Protein AF-A0A955YIX4-F1 (afdb_monomer)

Secondary structure (DSSP, 8-state):
---SS--------PPPHHHHHHT--HHHHHHHHHHHHHHHHHHHHSSEEEEEEPPTTSSSSEEEEETT--STT---EEEEEEEE---SHHHHHHHHHHHHHHHHHS---S-EEEEEEETTTTEEEEEEE-

Sequence (130 aa):
MEVNGSAVVVRCGDLDPRANASHADRQDATEDGAVAIAIALIRAGTDLDVVQRSWKGTGFDYFLTSGTGNAPFEGSACLEVSGILAEDDLSMRRRVAAKVKQVDAGDGALPGYVVVVGFSLPRAAVKSVP

Radius of gyration: 15.13 Å; Cα contacts (8 Å, |Δi|>4): 204; chains: 1; bounding box: 37×32×41 Å

Mean predicted aligned error: 7.93 Å

Nearest PDB structures (foldseek):
  6i2v-assembly1_A  TM=3.046E-01  e=3.151E-01  Vibrio vulnificus
  7ewy-assembly1_A  TM=3.478E-01  e=8.978E-01  Ebinur lake virus
  9fms-assembly1_A  TM=3.955E-01  e=1.727E+00  Saccharomyces cerevisiae
  8q6v-assembly1_A  TM=3.962E-01  e=1.420E+00  Saccharomyces cerevisiae
  6nn4-assembly1_C  TM=4.708E-01  e=3.789E+00  Homo sapiens

Foldseek 3Di:
DDPDPDWDDDDDDDDDPVNCVVPVVPQVVQQVVQVVVQQVCCVNHHQKHFQDADDPQQLAGTFIDGPPDPDSDPRQATEHTEGDQDPDPVVVVVVQVVSLVSCVPGPVPHWYWYWYAHDPRGTIDIDTDD

pLDDT: mean 79.8, std 15.18, range [26.56, 95.56]

Solvent-accessible surface area (backbone atoms only — not comparable to full-atom values): 7514 Å² total; per-residue (Å²): 128,81,71,73,96,60,86,71,78,71,83,82,75,89,77,54,75,61,60,50,63,78,40,62,55,59,64,60,43,36,38,55,54,21,47,56,52,41,53,53,49,42,52,56,68,44,77,35,44,84,77,44,73,50,62,93,87,46,41,42,50,27,30,22,32,50,94,77,66,91,55,100,75,70,57,65,24,35,34,30,72,37,40,41,78,38,86,48,72,64,57,49,52,52,50,49,57,53,50,49,52,35,38,66,70,23,80,64,84,46,39,33,37,40,31,40,30,26,66,72,52,62,42,66,51,79,46,84,44,119

Structure (mmCIF, N/CA/C/O backbone):
data_AF-A0A955YIX4-F1
#
_entry.id   AF-A0A955YIX4-F1
#
loop_
_atom_site.group_PDB
_atom_site.id
_atom_site.type_symbol
_atom_site.label_atom_id
_atom_site.label_alt_id
_atom_site.label_comp_id
_atom_site.label_asym_id
_atom_site.label_entity_id
_atom_site.label_seq_id
_atom_site.pdbx_PDB_ins_code
_atom_site.Cartn_x
_atom_site.Cartn_y
_atom_site.Cartn_z
_atom_site.occupancy
_atom_site.B_iso_or_equiv
_atom_site.auth_seq_id
_atom_site.auth_comp_id
_atom_site.auth_asym_id
_atom_site.auth_atom_id
_atom_site.pdbx_PDB_model_num
ATOM 1 N N . MET A 1 1 ? -12.760 -13.286 -8.120 1.00 43.12 1 MET A N 1
ATOM 2 C CA . MET A 1 1 ? -11.578 -13.306 -7.239 1.00 43.12 1 MET A CA 1
ATOM 3 C C . MET A 1 1 ? -12.052 -13.946 -5.949 1.00 43.12 1 MET A C 1
ATOM 5 O O . MET A 1 1 ? -12.769 -13.299 -5.207 1.00 43.12 1 MET A O 1
ATOM 9 N N . GLU A 1 2 ? -11.830 -15.251 -5.778 1.00 26.56 2 GLU A N 1
ATOM 10 C CA . GLU A 1 2 ? -12.264 -15.961 -4.567 1.00 26.56 2 GLU A CA 1
ATOM 11 C C . GLU A 1 2 ? -11.206 -15.784 -3.486 1.00 26.56 2 GLU A C 1
ATOM 13 O O . GLU A 1 2 ? -10.076 -16.255 -3.623 1.00 26.56 2 GLU A O 1
ATOM 18 N N . VAL A 1 3 ? -11.571 -15.080 -2.419 1.00 42.34 3 VAL A N 1
ATOM 19 C CA . VAL A 1 3 ? -10.704 -14.889 -1.262 1.00 42.34 3 VAL A CA 1
ATOM 20 C C . VAL A 1 3 ? -11.049 -15.943 -0.220 1.00 42.34 3 VAL A C 1
ATOM 22 O O . VAL A 1 3 ? -11.837 -15.726 0.687 1.00 42.34 3 VAL A O 1
ATOM 25 N N . ASN A 1 4 ? -10.439 -17.114 -0.386 1.00 38.50 4 ASN A N 1
ATOM 26 C CA . ASN A 1 4 ? -10.290 -18.124 0.658 1.00 38.50 4 ASN A CA 1
ATOM 27 C C . ASN A 1 4 ? -8.819 -18.570 0.674 1.00 38.50 4 ASN A C 1
ATOM 29 O O . ASN A 1 4 ? -8.422 -19.539 0.027 1.00 38.50 4 ASN A O 1
ATOM 33 N N . GLY A 1 5 ? -7.979 -17.793 1.366 1.00 47.75 5 GLY A N 1
ATOM 34 C CA . GLY A 1 5 ? -6.624 -18.198 1.766 1.00 47.75 5 GLY A CA 1
ATOM 35 C C . GLY A 1 5 ? -5.586 -18.450 0.662 1.00 47.75 5 GLY A C 1
ATOM 36 O O . GLY A 1 5 ? -4.577 -19.088 0.945 1.00 47.75 5 GLY A O 1
ATOM 37 N N . SER A 1 6 ? -5.781 -17.972 -0.569 1.00 45.38 6 SER A N 1
ATOM 38 C CA . SER A 1 6 ? -4.922 -18.338 -1.706 1.00 45.38 6 SER A CA 1
ATOM 39 C C . SER A 1 6 ? -4.296 -17.121 -2.384 1.00 45.38 6 SER A C 1
ATOM 41 O O . SER A 1 6 ? -4.972 -16.142 -2.691 1.00 45.38 6 SER A O 1
ATOM 43 N N . ALA A 1 7 ? -2.981 -17.194 -2.600 1.00 45.88 7 ALA A N 1
ATOM 44 C CA . ALA A 1 7 ? -2.187 -16.182 -3.284 1.00 45.88 7 ALA A CA 1
ATOM 45 C C . ALA A 1 7 ? -2.811 -15.782 -4.633 1.00 45.88 7 ALA A C 1
ATOM 47 O O . ALA A 1 7 ? -3.153 -16.635 -5.452 1.00 45.88 7 ALA A O 1
ATOM 48 N N . VAL A 1 8 ? -2.919 -14.476 -4.877 1.00 51.12 8 VAL A N 1
ATOM 49 C CA . VAL A 1 8 ? -3.384 -13.924 -6.153 1.00 51.12 8 VAL A CA 1
ATOM 50 C C . VAL A 1 8 ? -2.170 -13.686 -7.043 1.00 51.12 8 VAL A C 1
ATOM 52 O O . VAL A 1 8 ? -1.271 -12.929 -6.683 1.00 51.12 8 VAL A O 1
ATOM 55 N N . VAL A 1 9 ? -2.136 -14.339 -8.206 1.00 52.69 9 VAL A N 1
ATOM 56 C CA . VAL A 1 9 ? -1.068 -14.154 -9.196 1.00 52.69 9 VAL A CA 1
ATOM 57 C C . VAL A 1 9 ? -1.516 -13.119 -10.221 1.00 52.69 9 VAL A C 1
ATOM 59 O O . VAL A 1 9 ? -2.383 -13.390 -11.051 1.00 52.69 9 VAL A O 1
ATOM 62 N N . VAL A 1 10 ? -0.897 -11.942 -10.182 1.00 55.53 10 VAL A N 1
ATOM 63 C CA . VAL A 1 10 ? -1.043 -10.909 -11.216 1.00 55.53 10 VAL A CA 1
ATOM 64 C C . VAL A 1 10 ? 0.002 -11.171 -12.301 1.00 55.53 10 VAL A C 1
ATOM 66 O O . VAL A 1 10 ? 1.190 -11.293 -12.004 1.00 55.53 10 VAL A O 1
ATOM 69 N N . ARG A 1 11 ? -0.431 -11.287 -13.560 1.00 57.50 11 ARG A N 1
ATOM 70 C CA . ARG A 1 11 ? 0.464 -11.427 -14.719 1.00 57.50 11 ARG A CA 1
ATOM 71 C C . ARG A 1 11 ? 0.477 -10.114 -15.492 1.00 57.50 11 ARG A C 1
ATOM 73 O O . ARG A 1 11 ? -0.534 -9.761 -16.092 1.00 57.50 11 ARG A O 1
ATOM 80 N N . CYS A 1 12 ? 1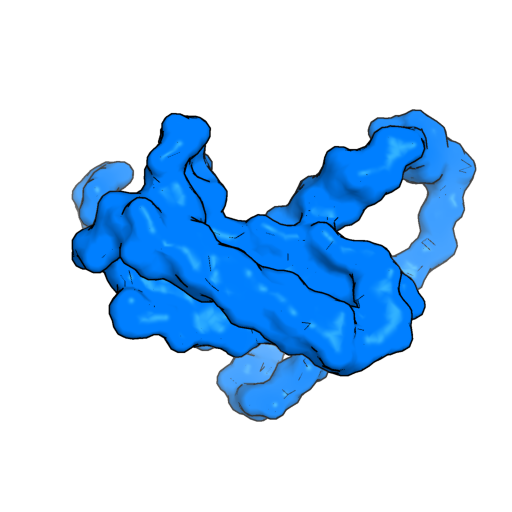.607 -9.413 -15.488 1.00 61.78 12 CYS A N 1
ATOM 81 C CA . CYS A 1 12 ? 1.826 -8.301 -16.410 1.00 61.78 12 CYS A CA 1
ATOM 82 C C . CYS A 1 12 ? 2.232 -8.847 -17.785 1.00 61.78 12 CYS A C 1
ATOM 84 O O . CYS A 1 12 ? 3.005 -9.802 -17.865 1.00 61.78 12 CYS A O 1
ATOM 86 N N . GLY A 1 13 ? 1.688 -8.258 -18.852 1.00 67.81 13 GLY A N 1
ATOM 87 C CA . GLY A 1 13 ? 2.184 -8.473 -20.214 1.00 67.81 13 GLY A CA 1
ATOM 88 C C . GLY A 1 13 ? 3.493 -7.720 -20.463 1.00 67.81 13 GLY A C 1
ATOM 89 O O . GLY A 1 13 ? 4.028 -7.076 -19.557 1.00 67.81 13 GLY A O 1
ATOM 90 N N . ASP A 1 14 ? 3.986 -7.775 -21.700 1.00 71.81 14 ASP A N 1
ATOM 91 C CA . ASP A 1 14 ? 5.165 -7.009 -22.104 1.00 71.81 14 ASP A CA 1
ATOM 92 C C . ASP A 1 14 ? 4.906 -5.505 -21.938 1.00 71.81 14 ASP A C 1
ATOM 94 O O . ASP A 1 14 ? 3.927 -4.959 -22.454 1.00 71.81 14 ASP A O 1
ATOM 98 N N . LEU A 1 15 ? 5.788 -4.828 -21.201 1.00 74.81 15 LEU A N 1
ATOM 99 C CA . LEU A 1 15 ? 5.747 -3.377 -21.051 1.00 74.81 15 LEU A CA 1
ATOM 100 C C . LEU A 1 15 ? 6.315 -2.731 -22.315 1.00 74.81 15 LEU A C 1
ATOM 102 O O . LEU A 1 15 ? 7.447 -3.024 -22.709 1.00 74.81 15 LEU A O 1
ATOM 106 N N . ASP A 1 16 ? 5.552 -1.833 -22.943 1.00 81.69 16 ASP A N 1
ATOM 107 C CA . ASP A 1 16 ? 6.080 -1.067 -24.070 1.00 81.69 16 ASP A CA 1
ATOM 108 C C . ASP A 1 16 ? 7.209 -0.112 -23.597 1.00 81.69 16 ASP A C 1
ATOM 110 O O . ASP A 1 16 ? 7.269 0.268 -22.420 1.00 81.69 16 ASP A O 1
ATOM 114 N N . PRO A 1 17 ? 8.136 0.303 -24.482 1.00 85.81 17 PRO A N 1
ATOM 115 C CA . PRO A 1 17 ? 9.237 1.185 -24.091 1.00 85.81 17 PRO A CA 1
ATOM 116 C C . PRO A 1 17 ? 8.795 2.538 -23.514 1.00 85.81 17 PRO A C 1
ATOM 118 O O . PRO A 1 17 ? 9.537 3.146 -22.742 1.00 85.81 17 PRO A O 1
ATOM 121 N N . ARG A 1 18 ? 7.599 3.021 -23.870 1.00 87.06 18 ARG A N 1
ATOM 122 C CA . ARG A 1 18 ? 7.051 4.281 -23.357 1.00 87.06 18 ARG A CA 1
ATOM 123 C C . ARG A 1 18 ? 6.550 4.121 -21.931 1.00 87.06 18 ARG A C 1
ATOM 125 O O . ARG A 1 18 ? 6.765 5.042 -21.158 1.00 87.06 18 ARG A O 1
ATOM 132 N N . ALA A 1 19 ? 5.979 2.973 -21.569 1.00 82.00 19 ALA A N 1
ATOM 133 C CA . ALA A 1 19 ? 5.595 2.666 -20.193 1.00 82.00 19 ALA A CA 1
ATOM 134 C C . ALA A 1 19 ? 6.814 2.698 -19.257 1.00 82.00 19 ALA A C 1
ATOM 136 O O . ALA A 1 19 ? 6.760 3.297 -18.187 1.00 82.00 19 ALA A O 1
ATOM 137 N N . ASN A 1 20 ? 7.948 2.139 -19.691 1.00 81.94 20 ASN A N 1
ATOM 138 C CA . ASN A 1 20 ? 9.201 2.249 -18.937 1.00 81.94 20 ASN A CA 1
ATOM 139 C C . ASN A 1 20 ? 9.703 3.698 -18.849 1.00 81.94 20 ASN A C 1
ATOM 141 O O . ASN A 1 20 ? 10.175 4.120 -17.799 1.00 81.94 20 ASN A O 1
ATOM 145 N N . ALA A 1 21 ? 9.612 4.468 -19.936 1.00 86.56 21 ALA A N 1
ATOM 146 C CA . ALA A 1 21 ? 10.067 5.856 -19.949 1.00 86.56 21 ALA A CA 1
ATOM 147 C C . ALA A 1 21 ? 9.183 6.784 -19.095 1.00 86.56 21 ALA A C 1
ATOM 149 O O . ALA A 1 21 ? 9.705 7.674 -18.427 1.00 86.56 21 ALA A O 1
ATOM 150 N N . SER A 1 22 ? 7.862 6.578 -19.087 1.00 87.25 22 SER A N 1
ATOM 151 C CA . SER A 1 22 ? 6.913 7.384 -18.308 1.00 87.25 22 SER A CA 1
ATOM 152 C C . SER A 1 22 ? 6.929 7.065 -16.812 1.00 87.25 22 SER A C 1
ATOM 154 O O . SER A 1 22 ? 6.433 7.862 -16.024 1.00 87.25 22 SER A O 1
ATOM 156 N N . HIS A 1 23 ? 7.526 5.935 -16.428 1.00 88.00 23 HIS A N 1
ATOM 157 C CA . HIS A 1 23 ? 7.702 5.481 -15.047 1.00 88.00 23 HIS A CA 1
ATOM 158 C C . HIS A 1 23 ? 9.176 5.145 -14.762 1.00 88.00 23 HIS A C 1
ATOM 160 O O . HIS A 1 23 ? 9.501 4.135 -14.137 1.00 88.00 23 HIS A O 1
ATOM 166 N N . ALA A 1 24 ? 10.085 5.984 -15.273 1.00 89.31 24 ALA A N 1
ATOM 167 C CA . ALA A 1 24 ? 11.526 5.766 -15.162 1.00 89.31 24 ALA A CA 1
ATOM 168 C C . ALA A 1 24 ? 12.039 5.857 -13.713 1.00 89.31 24 ALA A C 1
ATOM 170 O O . ALA A 1 24 ? 13.039 5.213 -13.381 1.00 89.31 24 ALA A O 1
ATOM 171 N N . ASP A 1 25 ? 11.351 6.613 -12.848 1.00 93.06 25 ASP A N 1
ATOM 172 C CA . ASP A 1 25 ? 11.565 6.522 -11.407 1.00 93.06 25 ASP A CA 1
ATOM 173 C C . ASP A 1 25 ? 10.995 5.194 -10.902 1.00 93.06 25 ASP A C 1
ATOM 175 O O . ASP A 1 25 ? 9.792 5.019 -10.697 1.00 93.06 25 ASP A O 1
ATOM 179 N N . ARG A 1 26 ? 11.894 4.223 -10.733 1.00 87.94 26 ARG A N 1
ATOM 180 C CA . ARG A 1 26 ? 11.533 2.872 -10.307 1.00 87.94 26 ARG A CA 1
ATOM 181 C C . ARG A 1 26 ? 10.922 2.835 -8.916 1.00 87.94 26 ARG A C 1
ATOM 183 O O . ARG A 1 26 ? 10.167 1.904 -8.643 1.00 87.94 26 ARG A O 1
ATOM 190 N N . GLN A 1 27 ? 11.277 3.770 -8.039 1.00 90.62 27 GLN A N 1
ATOM 191 C CA . GLN A 1 27 ? 10.733 3.794 -6.691 1.00 90.62 27 GLN A CA 1
ATOM 192 C C . GLN A 1 27 ? 9.274 4.237 -6.740 1.00 90.62 27 GLN A C 1
ATOM 194 O O . GLN A 1 27 ? 8.417 3.497 -6.259 1.00 90.62 27 GLN A O 1
ATOM 199 N N . ASP A 1 28 ? 8.989 5.356 -7.403 1.00 92.56 28 ASP A N 1
ATOM 200 C CA . ASP A 1 28 ? 7.619 5.854 -7.562 1.00 92.56 28 ASP A CA 1
ATOM 201 C C . ASP A 1 28 ? 6.747 4.842 -8.315 1.00 92.56 28 ASP A C 1
ATOM 203 O O . ASP A 1 28 ? 5.663 4.492 -7.855 1.00 92.56 28 ASP A O 1
ATOM 207 N N . ALA A 1 29 ? 7.260 4.256 -9.403 1.00 92.00 29 ALA A N 1
ATOM 208 C CA . ALA A 1 29 ? 6.557 3.219 -10.160 1.00 92.00 29 ALA A CA 1
ATOM 209 C C . ALA A 1 29 ? 6.198 1.991 -9.304 1.00 92.00 29 ALA A C 1
ATOM 211 O O . ALA A 1 29 ? 5.126 1.400 -9.452 1.00 92.00 29 ALA A O 1
ATOM 212 N N . THR A 1 30 ? 7.109 1.595 -8.410 1.00 91.25 30 THR A N 1
ATOM 213 C CA . THR A 1 30 ? 6.915 0.453 -7.512 1.00 91.25 30 THR A CA 1
ATOM 214 C C . THR A 1 30 ? 5.871 0.763 -6.442 1.00 91.25 30 THR A C 1
ATOM 216 O O . THR A 1 30 ? 5.034 -0.091 -6.148 1.00 91.25 30 THR A O 1
ATOM 219 N N . GLU A 1 31 ? 5.893 1.968 -5.871 1.00 93.12 31 GLU A N 1
ATOM 220 C CA . GLU A 1 31 ? 4.907 2.381 -4.870 1.00 93.12 31 GLU A CA 1
ATOM 221 C C . GLU A 1 31 ? 3.516 2.565 -5.497 1.00 93.12 31 GLU A C 1
ATOM 223 O O . GLU A 1 31 ? 2.541 2.017 -4.982 1.00 93.12 31 GLU A O 1
ATOM 228 N N . ASP A 1 32 ? 3.411 3.211 -6.660 1.00 93.62 32 ASP A N 1
ATOM 229 C CA . ASP A 1 32 ? 2.141 3.376 -7.380 1.00 93.62 32 ASP A CA 1
ATOM 230 C C . ASP A 1 32 ? 1.522 2.024 -7.766 1.00 93.62 32 ASP A C 1
ATOM 232 O O . ASP A 1 32 ? 0.329 1.776 -7.550 1.00 93.62 32 ASP A O 1
ATOM 236 N N . GLY A 1 33 ? 2.341 1.102 -8.284 1.00 91.69 33 GLY A N 1
ATOM 237 C CA . GLY A 1 33 ? 1.901 -0.259 -8.581 1.00 91.69 33 GLY A CA 1
ATOM 238 C C . GLY A 1 33 ? 1.417 -1.001 -7.332 1.00 91.69 33 GLY A C 1
ATOM 239 O O . GLY A 1 33 ? 0.418 -1.726 -7.380 1.00 91.69 33 GLY A O 1
ATOM 240 N N . ALA A 1 34 ? 2.101 -0.821 -6.199 1.00 93.06 34 ALA A N 1
ATOM 241 C CA . ALA A 1 34 ? 1.715 -1.448 -4.941 1.00 93.06 34 ALA A CA 1
ATOM 242 C C . ALA A 1 34 ? 0.390 -0.900 -4.412 1.00 93.06 34 ALA A C 1
ATOM 244 O O . ALA A 1 34 ? -0.437 -1.683 -3.946 1.00 93.06 34 ALA A O 1
ATOM 245 N N . VAL A 1 35 ? 0.154 0.409 -4.539 1.00 95.56 35 VAL A N 1
ATOM 246 C CA . VAL A 1 35 ? -1.121 1.048 -4.184 1.00 95.56 35 VAL A CA 1
ATOM 247 C C . VAL A 1 35 ? -2.269 0.430 -4.974 1.00 95.56 35 VAL A C 1
ATOM 249 O O . VAL A 1 35 ? -3.269 0.023 -4.380 1.00 95.56 35 VAL A O 1
ATOM 252 N N . ALA A 1 36 ? -2.118 0.288 -6.293 1.00 93.19 36 ALA A N 1
ATOM 253 C CA . ALA A 1 36 ? -3.155 -0.306 -7.135 1.00 93.19 36 ALA A CA 1
ATOM 254 C C . ALA A 1 36 ? -3.503 -1.743 -6.703 1.00 93.19 36 ALA A C 1
ATOM 256 O O . ALA A 1 36 ? -4.678 -2.093 -6.564 1.00 93.19 36 ALA A O 1
ATOM 257 N N . ILE A 1 37 ? -2.486 -2.570 -6.443 1.00 91.75 37 ILE A N 1
ATOM 258 C CA . ILE A 1 37 ? -2.676 -3.956 -5.996 1.00 91.75 37 ILE A CA 1
ATOM 259 C C . ILE A 1 37 ? -3.272 -4.008 -4.584 1.00 91.75 37 ILE A C 1
ATOM 261 O O . ILE A 1 37 ? -4.165 -4.816 -4.334 1.00 91.75 37 ILE A O 1
ATOM 265 N N . ALA A 1 38 ? -2.837 -3.140 -3.670 1.00 93.31 38 ALA A N 1
ATOM 266 C CA . ALA A 1 38 ? -3.361 -3.088 -2.310 1.00 93.31 38 ALA A CA 1
ATOM 267 C C . ALA A 1 38 ? -4.856 -2.755 -2.280 1.00 93.31 38 ALA A C 1
ATOM 269 O O . ALA A 1 38 ? -5.617 -3.459 -1.619 1.00 93.31 38 ALA A O 1
ATOM 270 N N . ILE A 1 39 ? -5.293 -1.760 -3.057 1.00 92.50 39 ILE A N 1
ATOM 271 C CA . ILE A 1 39 ? -6.715 -1.410 -3.192 1.00 92.50 39 ILE A CA 1
ATOM 272 C C . ILE A 1 39 ? -7.522 -2.612 -3.694 1.00 92.50 39 ILE A C 1
ATOM 274 O O . ILE A 1 39 ? -8.573 -2.932 -3.138 1.00 92.50 39 ILE A O 1
ATOM 278 N N . ALA A 1 40 ? -7.024 -3.308 -4.722 1.00 90.69 40 ALA A N 1
ATOM 279 C CA .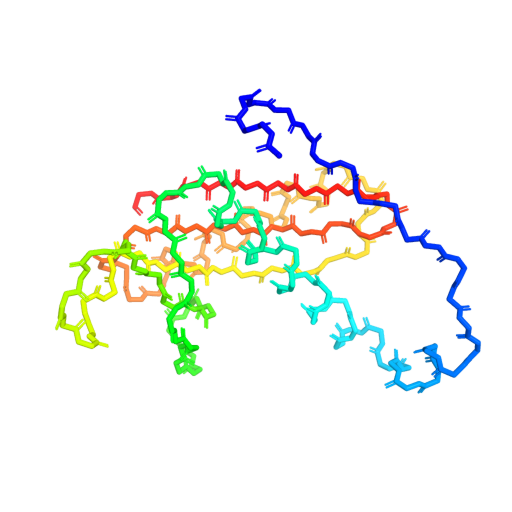 ALA A 1 40 ? -7.693 -4.488 -5.263 1.00 90.69 40 ALA A CA 1
ATOM 280 C C . ALA A 1 40 ? -7.800 -5.624 -4.231 1.00 90.69 40 ALA A C 1
ATOM 282 O O . ALA A 1 40 ? -8.840 -6.275 -4.139 1.00 90.69 40 ALA A O 1
ATOM 283 N N . LEU A 1 41 ? -6.748 -5.850 -3.437 1.00 88.38 41 LEU A N 1
ATOM 284 C CA . LEU A 1 41 ? -6.733 -6.874 -2.391 1.00 88.38 41 LEU A CA 1
ATOM 285 C C . LEU A 1 41 ? -7.697 -6.553 -1.248 1.00 88.38 41 LEU A C 1
ATOM 287 O O . LEU A 1 41 ? -8.419 -7.448 -0.817 1.00 88.38 41 LEU A O 1
ATOM 291 N N . ILE A 1 42 ? -7.741 -5.299 -0.791 1.00 90.50 42 ILE A N 1
ATOM 292 C CA . ILE A 1 42 ? -8.668 -4.866 0.261 1.00 90.50 42 ILE A CA 1
ATOM 293 C C . ILE A 1 42 ? -10.115 -5.057 -0.195 1.00 90.50 42 ILE A C 1
ATOM 295 O O . ILE A 1 42 ? -10.862 -5.771 0.470 1.00 90.50 42 ILE A O 1
ATOM 299 N N . ARG A 1 43 ? -10.479 -4.530 -1.371 1.00 89.12 43 ARG A N 1
ATOM 300 C CA . ARG A 1 43 ? -11.846 -4.626 -1.915 1.00 89.12 43 ARG A CA 1
ATOM 301 C C . ARG A 1 43 ? -12.329 -6.053 -2.142 1.00 89.12 43 ARG A C 1
ATOM 303 O O . ARG A 1 43 ? -13.524 -6.316 -2.113 1.00 89.12 43 ARG A O 1
ATOM 310 N N . ALA A 1 44 ? -11.417 -6.962 -2.464 1.00 85.75 44 ALA A N 1
ATOM 311 C CA . ALA A 1 44 ? -11.780 -8.341 -2.752 1.00 85.75 44 ALA A CA 1
ATOM 312 C C . ALA A 1 44 ? -11.749 -9.243 -1.516 1.00 85.75 44 ALA A C 1
ATOM 314 O O . ALA A 1 44 ? -12.426 -10.267 -1.507 1.00 85.75 44 ALA A O 1
ATOM 315 N N . GLY A 1 45 ? -10.912 -8.920 -0.526 1.00 84.75 45 GLY A N 1
ATOM 316 C CA . GLY A 1 45 ?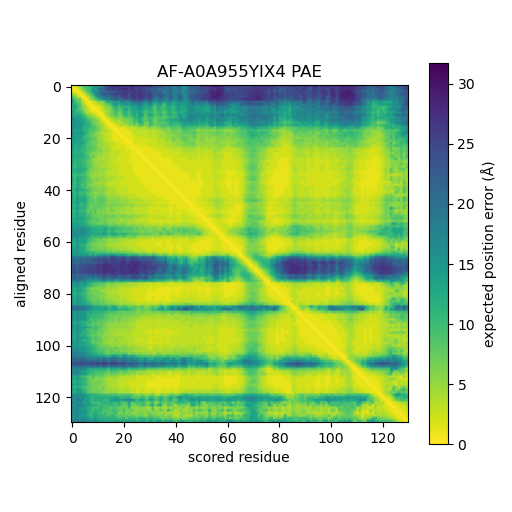 -10.675 -9.762 0.646 1.00 84.75 45 GLY A CA 1
ATOM 317 C C . GLY A 1 45 ? -11.298 -9.262 1.940 1.00 84.75 45 GLY A C 1
ATOM 318 O O . GLY A 1 45 ? -11.160 -9.927 2.964 1.00 84.75 45 GLY A O 1
ATOM 319 N N . THR A 1 46 ? -11.954 -8.108 1.909 1.00 86.19 46 THR A N 1
ATOM 320 C CA . THR A 1 46 ? -12.629 -7.497 3.054 1.00 86.19 46 THR A CA 1
ATOM 321 C C . THR A 1 46 ? -13.896 -6.789 2.576 1.00 86.19 46 THR A C 1
ATOM 323 O O . THR A 1 46 ? -14.038 -6.521 1.386 1.00 86.19 46 THR A O 1
ATOM 326 N N . ASP A 1 47 ? -14.772 -6.407 3.504 1.00 88.06 47 ASP A N 1
ATOM 327 C CA . ASP A 1 47 ? -15.932 -5.549 3.214 1.00 88.06 47 ASP A CA 1
ATOM 328 C C . ASP A 1 47 ? -15.573 -4.046 3.207 1.00 88.06 47 ASP A C 1
ATOM 330 O O . ASP A 1 47 ? -16.447 -3.186 3.346 1.00 88.06 47 ASP A O 1
ATOM 334 N N . LEU A 1 48 ? -14.278 -3.719 3.101 1.00 88.31 48 LEU A N 1
ATOM 335 C CA . LEU A 1 48 ? -13.745 -2.362 3.179 1.00 88.31 48 LEU A CA 1
ATOM 336 C C . LEU A 1 48 ? -13.348 -1.811 1.806 1.00 88.31 48 LEU A C 1
ATOM 338 O O . LEU A 1 48 ? -12.966 -2.546 0.894 1.00 88.31 48 LEU A O 1
ATOM 342 N N . ASP A 1 49 ? -13.357 -0.484 1.699 1.00 90.88 49 ASP A N 1
ATOM 343 C CA . ASP A 1 49 ? -12.865 0.264 0.545 1.00 90.88 49 ASP A CA 1
ATOM 344 C C . ASP A 1 49 ? -12.026 1.481 0.965 1.00 90.88 49 ASP A C 1
ATOM 346 O O . ASP A 1 49 ? -12.196 2.015 2.063 1.00 90.88 49 ASP A O 1
ATOM 350 N N . VAL A 1 50 ? -11.125 1.929 0.085 1.00 90.12 50 VAL A N 1
ATOM 351 C CA . VAL A 1 50 ? -10.313 3.138 0.279 1.00 90.12 50 VAL A CA 1
ATOM 352 C C . VAL A 1 50 ? -11.158 4.376 0.013 1.00 90.12 50 VAL A C 1
ATOM 354 O O . VAL A 1 50 ? -11.674 4.560 -1.088 1.00 90.12 50 VAL A O 1
ATOM 357 N N . VAL A 1 51 ? -11.240 5.263 1.005 1.00 87.81 51 VAL A N 1
ATOM 358 C CA . VAL A 1 51 ? -12.031 6.503 0.908 1.00 87.81 51 VAL A CA 1
ATOM 359 C C . VAL A 1 51 ? -11.187 7.758 0.798 1.00 87.81 51 VAL A C 1
ATOM 361 O O . VAL A 1 51 ? -11.569 8.705 0.114 1.00 87.81 51 VAL A O 1
ATOM 364 N N . GLN A 1 52 ? -10.035 7.785 1.465 1.00 88.56 52 GLN A N 1
ATOM 365 C CA . GLN A 1 52 ? -9.227 8.992 1.565 1.00 88.56 52 GLN A CA 1
ATOM 366 C C . GLN A 1 52 ? -7.755 8.652 1.798 1.00 88.56 52 GLN A C 1
ATOM 368 O O . GLN A 1 52 ? -7.435 7.712 2.522 1.00 88.56 52 GLN A O 1
ATOM 373 N N . ARG A 1 53 ? -6.856 9.464 1.234 1.00 90.88 53 ARG A N 1
ATOM 374 C CA . ARG A 1 53 ? -5.432 9.459 1.585 1.00 90.88 53 ARG A CA 1
ATOM 375 C C . ARG A 1 53 ? -5.180 10.224 2.887 1.00 90.88 53 ARG A C 1
ATOM 377 O O . ARG A 1 53 ? -5.727 11.307 3.102 1.00 90.88 53 ARG A O 1
ATOM 384 N N . SER A 1 54 ? -4.353 9.671 3.758 1.00 88.12 54 SER A N 1
ATOM 385 C CA . SER A 1 54 ? -3.970 10.310 5.010 1.00 88.12 54 SER A CA 1
ATOM 386 C C . SER A 1 54 ? -3.097 11.551 4.780 1.00 88.12 54 SER A C 1
ATOM 388 O O . SER A 1 54 ? -2.512 11.767 3.711 1.00 88.12 54 SER A O 1
ATOM 390 N N . TRP A 1 55 ? -2.996 12.385 5.814 1.00 85.94 55 TRP A N 1
ATOM 391 C CA . TRP A 1 55 ? -1.972 13.421 5.868 1.00 85.94 55 TRP A CA 1
ATOM 392 C C . TRP A 1 55 ? -0.609 12.790 6.158 1.00 85.94 55 TRP A C 1
ATOM 394 O O . TRP A 1 55 ? -0.505 11.777 6.844 1.00 85.94 55 TRP A O 1
ATOM 404 N N . LYS A 1 56 ? 0.470 13.420 5.689 1.00 81.81 56 LYS A N 1
ATOM 405 C CA . LYS A 1 56 ? 1.823 12.969 6.041 1.00 81.81 56 LYS A CA 1
ATOM 406 C C . LYS A 1 56 ? 2.011 12.990 7.562 1.00 81.81 56 LYS A C 1
ATOM 408 O O . LYS A 1 56 ? 1.672 13.976 8.208 1.00 81.81 56 LYS A O 1
ATOM 413 N N . GLY A 1 57 ? 2.619 11.932 8.099 1.00 79.94 57 GLY A N 1
ATOM 414 C CA . GLY A 1 57 ? 2.949 11.815 9.523 1.00 79.94 57 GLY A CA 1
ATOM 415 C C . GLY A 1 57 ? 1.943 11.031 10.371 1.00 79.94 57 GLY A C 1
ATOM 416 O O . GLY A 1 57 ? 2.192 10.870 11.557 1.00 79.94 57 GLY A O 1
ATOM 417 N N . THR A 1 58 ? 0.859 10.503 9.792 1.00 79.81 58 THR A N 1
ATOM 418 C CA . THR A 1 58 ? -0.125 9.672 10.518 1.00 79.81 58 THR A CA 1
ATOM 419 C C . THR A 1 58 ? 0.316 8.220 10.734 1.00 79.81 58 THR A C 1
ATOM 421 O O . THR A 1 58 ? -0.297 7.517 11.530 1.00 79.81 58 THR A O 1
ATOM 424 N N . GLY A 1 59 ? 1.364 7.761 10.039 1.00 87.00 59 GLY A N 1
ATOM 425 C CA . GLY A 1 59 ? 1.888 6.388 10.141 1.00 87.00 59 GLY A CA 1
ATOM 426 C C . 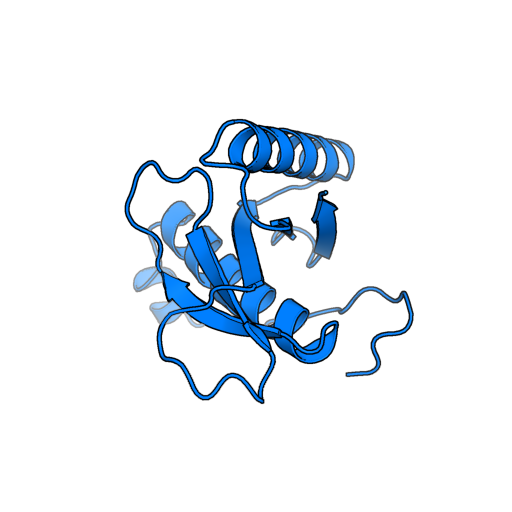GLY A 1 59 ? 1.205 5.356 9.233 1.00 87.00 59 GLY A C 1
ATOM 427 O O . GLY A 1 59 ? 1.595 4.193 9.253 1.00 87.00 59 GLY A O 1
ATOM 428 N N . PHE A 1 60 ? 0.226 5.780 8.429 1.00 91.31 60 PHE A N 1
ATOM 429 C CA . PHE A 1 60 ? -0.462 4.970 7.417 1.00 91.31 60 PHE A CA 1
ATOM 430 C C . PHE A 1 60 ? -0.786 5.816 6.174 1.00 91.31 60 PHE A C 1
ATOM 432 O O . PHE A 1 60 ? -0.865 7.038 6.299 1.00 91.31 60 PHE A O 1
ATOM 439 N N . ASP A 1 61 ? -1.049 5.210 5.013 1.00 92.62 61 ASP A N 1
ATOM 440 C CA . ASP A 1 61 ? -1.309 5.909 3.742 1.00 92.62 61 ASP A CA 1
ATOM 441 C C . ASP A 1 61 ? -2.782 6.268 3.482 1.00 92.62 61 ASP A C 1
ATOM 443 O O . ASP A 1 61 ? -3.068 7.320 2.906 1.00 92.62 61 ASP A O 1
ATOM 447 N N . TYR A 1 62 ? -3.731 5.404 3.854 1.00 92.62 62 TYR A N 1
ATOM 448 C CA . TYR A 1 62 ? -5.148 5.569 3.504 1.00 92.62 62 TYR A CA 1
ATOM 449 C C . TYR A 1 62 ? -6.095 5.240 4.657 1.00 92.62 62 TYR A C 1
ATOM 451 O O . TYR A 1 62 ? -5.816 4.390 5.498 1.00 92.62 62 TYR A O 1
ATOM 459 N N . PHE A 1 63 ? -7.258 5.883 4.650 1.00 90.56 63 PHE A N 1
ATOM 460 C CA . PHE A 1 63 ? -8.414 5.503 5.452 1.00 90.56 63 PHE A CA 1
ATOM 461 C C . PHE A 1 63 ? -9.300 4.525 4.680 1.00 90.56 63 PHE A C 1
ATOM 463 O O . PHE A 1 63 ? -9.507 4.679 3.470 1.00 90.56 63 PHE A O 1
ATOM 470 N N . LEU A 1 64 ? -9.852 3.557 5.409 1.00 89.75 64 LEU A N 1
ATOM 471 C CA . LEU A 1 64 ? -10.790 2.556 4.917 1.00 89.75 64 LEU A CA 1
ATOM 472 C C . LEU A 1 64 ? -12.164 2.711 5.582 1.00 89.75 64 LEU A C 1
ATOM 474 O O . LEU A 1 64 ? -12.247 3.061 6.761 1.00 89.75 64 LEU A O 1
ATOM 478 N N . THR A 1 65 ? -13.236 2.390 4.857 1.00 87.75 65 THR A N 1
ATOM 479 C CA . THR A 1 65 ? -14.591 2.271 5.427 1.00 87.75 65 THR A CA 1
ATOM 480 C C . THR A 1 65 ? -15.363 1.107 4.812 1.00 87.75 65 THR A C 1
ATOM 482 O O . THR A 1 65 ? -15.030 0.654 3.718 1.00 87.75 65 THR A O 1
ATOM 485 N N . SER A 1 66 ? -16.405 0.637 5.499 1.00 84.56 66 SER A N 1
ATOM 486 C CA . SER A 1 66 ? -17.336 -0.355 4.950 1.00 84.56 66 SER A CA 1
ATOM 487 C C . SER A 1 66 ? -18.432 0.312 4.114 1.00 84.56 66 SER A C 1
ATOM 489 O O . SER A 1 66 ? -18.870 1.423 4.419 1.00 84.56 66 SER A O 1
ATOM 491 N N . GLY A 1 67 ? -18.896 -0.372 3.063 1.00 65.00 67 GLY A N 1
ATOM 492 C CA . GLY A 1 67 ? -19.809 0.140 2.024 1.00 65.00 67 GLY A CA 1
ATOM 493 C C . GLY A 1 67 ? -21.217 0.591 2.459 1.00 65.00 67 GLY A C 1
ATOM 494 O O . GLY A 1 67 ? -22.102 0.702 1.614 1.00 65.00 67 GLY A O 1
ATOM 495 N N . THR A 1 68 ? -21.454 0.858 3.744 1.00 56.12 68 THR A N 1
ATOM 496 C CA . THR A 1 68 ? -22.736 1.339 4.292 1.00 56.12 68 THR A CA 1
ATOM 497 C C . THR A 1 68 ? -22.612 2.588 5.175 1.00 56.12 68 THR A C 1
ATOM 499 O O . THR A 1 68 ? -23.615 3.050 5.720 1.00 56.12 68 THR A O 1
ATOM 502 N N . GLY A 1 69 ? -21.411 3.150 5.349 1.00 51.97 69 GLY A N 1
ATOM 503 C CA . GLY A 1 69 ? -21.201 4.355 6.154 1.00 51.97 69 GLY A CA 1
ATOM 504 C C . GLY A 1 69 ? -21.747 5.616 5.477 1.00 51.97 69 GLY A C 1
ATOM 505 O O . GLY A 1 69 ? -21.112 6.173 4.591 1.00 51.97 69 GLY A O 1
ATOM 506 N N . ASN A 1 70 ? -22.911 6.101 5.918 1.00 48.66 70 ASN A N 1
ATOM 507 C CA . ASN A 1 70 ? -23.533 7.350 5.441 1.00 48.66 70 ASN A CA 1
ATOM 508 C C . ASN A 1 70 ? -22.829 8.638 5.925 1.00 48.66 70 ASN A C 1
ATOM 510 O O . ASN A 1 70 ? -23.307 9.738 5.641 1.00 48.66 70 ASN A O 1
ATOM 514 N N . ALA A 1 71 ? -21.726 8.534 6.669 1.00 50.28 71 ALA A N 1
ATOM 515 C CA . ALA A 1 71 ? -20.984 9.679 7.182 1.00 50.28 71 ALA A CA 1
ATOM 516 C C . ALA A 1 71 ? -19.637 9.801 6.454 1.00 50.28 71 ALA A C 1
ATOM 518 O O . ALA A 1 71 ? -18.908 8.814 6.367 1.00 50.28 71 ALA A O 1
ATOM 519 N N . PRO A 1 72 ? -19.254 10.994 5.968 1.00 48.84 72 PRO A N 1
ATOM 520 C CA . PRO A 1 72 ? -18.074 11.136 5.122 1.00 48.84 72 PRO A CA 1
ATOM 521 C C . PRO A 1 72 ? -16.720 10.875 5.813 1.00 48.84 72 PRO A C 1
ATOM 523 O O . PRO A 1 72 ? -15.707 10.957 5.131 1.00 48.84 72 PRO A O 1
ATOM 526 N N . PHE A 1 73 ? -16.653 10.550 7.114 1.00 53.88 73 PHE A N 1
ATOM 527 C CA . PHE A 1 73 ? -15.373 10.509 7.844 1.00 53.88 73 PHE A CA 1
ATOM 528 C C . PHE A 1 73 ? -15.287 9.530 9.028 1.00 53.88 73 PHE A C 1
ATOM 530 O O . PHE A 1 73 ? -14.406 9.684 9.869 1.00 53.88 73 PHE A O 1
ATOM 537 N N . GLU A 1 74 ? -16.132 8.503 9.117 1.00 57.50 74 GLU A N 1
ATOM 538 C CA . GLU A 1 74 ? -15.864 7.402 10.059 1.00 57.50 74 GLU A CA 1
ATOM 539 C C . GLU A 1 74 ? -14.958 6.376 9.367 1.00 57.50 74 GLU A C 1
ATOM 541 O O . GLU A 1 74 ? -15.398 5.343 8.859 1.00 57.50 74 GLU A O 1
ATOM 546 N N . GLY A 1 75 ? -13.667 6.716 9.269 1.00 61.88 75 GLY A N 1
ATOM 547 C CA . GLY A 1 75 ? -12.637 5.753 8.891 1.00 61.88 75 GLY A CA 1
ATOM 548 C C . GLY A 1 75 ? -12.640 4.626 9.918 1.00 61.88 75 GLY A C 1
ATOM 549 O O . GLY A 1 75 ? -12.282 4.849 11.069 1.00 61.88 75 GLY A O 1
ATOM 550 N N . SER A 1 76 ? -13.086 3.436 9.523 1.00 77.81 76 SER A N 1
ATOM 551 C CA . SER A 1 76 ? -13.209 2.281 10.418 1.00 77.81 76 SER A CA 1
ATOM 552 C C . SER A 1 76 ? -11.910 1.482 10.518 1.00 77.81 76 SER A C 1
ATOM 554 O O . SER A 1 76 ? -11.788 0.622 11.384 1.00 77.81 76 SER A O 1
ATOM 556 N N . ALA A 1 77 ? -10.968 1.728 9.605 1.00 88.38 77 ALA A N 1
ATOM 557 C CA . ALA A 1 77 ? -9.640 1.130 9.580 1.00 88.38 77 ALA A CA 1
ATOM 558 C C . ALA A 1 77 ? -8.657 2.017 8.793 1.00 88.38 77 ALA A C 1
ATOM 560 O O . ALA A 1 77 ? -9.064 2.923 8.059 1.00 88.38 77 ALA A O 1
ATOM 561 N N . CYS A 1 78 ? -7.364 1.735 8.913 1.00 91.56 78 CYS A N 1
ATOM 562 C CA . CYS A 1 78 ? -6.310 2.342 8.110 1.00 91.56 78 CYS A CA 1
ATOM 563 C C . CYS A 1 78 ? -5.606 1.307 7.222 1.00 91.56 78 CYS A C 1
ATOM 565 O O . CYS A 1 78 ? -5.623 0.104 7.487 1.00 91.56 78 CYS A O 1
ATOM 567 N N . LEU A 1 79 ? -4.996 1.782 6.141 1.00 93.25 79 LEU A N 1
ATOM 568 C CA . LEU A 1 79 ? -4.218 0.987 5.200 1.00 93.25 79 LEU A CA 1
ATOM 569 C C . LEU A 1 79 ? -2.844 1.622 5.024 1.00 93.25 79 LEU A C 1
ATOM 571 O O . LEU A 1 79 ? -2.740 2.781 4.628 1.00 93.25 79 LEU A O 1
ATOM 575 N N . GLU A 1 80 ? -1.807 0.828 5.257 1.00 94.94 80 GLU A N 1
ATOM 576 C CA . GLU A 1 80 ? -0.419 1.163 4.968 1.00 94.94 80 GLU A CA 1
ATOM 577 C C . GLU A 1 80 ? 0.105 0.282 3.835 1.00 94.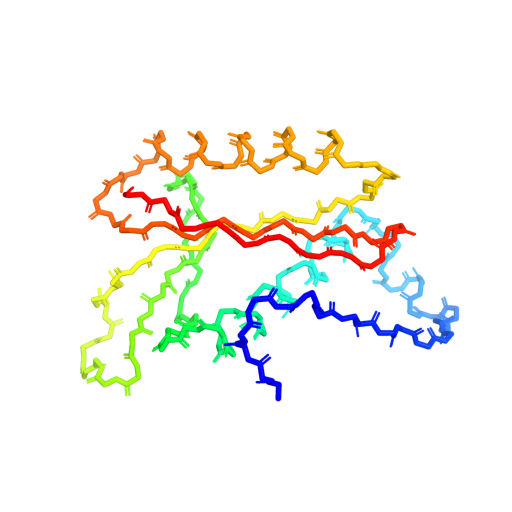94 80 GLU A C 1
ATOM 579 O O . GLU A 1 80 ? -0.008 -0.952 3.881 1.00 94.94 80 GLU A O 1
ATOM 584 N N . VAL A 1 81 ? 0.688 0.911 2.814 1.00 95.06 81 VAL A N 1
ATOM 585 C CA . VAL A 1 81 ? 1.123 0.231 1.595 1.00 95.06 81 VAL A CA 1
ATOM 586 C C . VAL A 1 81 ? 2.645 0.248 1.484 1.00 95.06 81 VAL A C 1
ATOM 588 O O . VAL A 1 81 ? 3.350 1.142 1.953 1.00 95.06 81 VAL A O 1
ATOM 591 N N . SER A 1 82 ? 3.195 -0.798 0.873 1.00 93.62 82 SER A N 1
ATOM 592 C CA . SER A 1 82 ? 4.560 -0.752 0.373 1.00 93.62 82 SER A CA 1
ATOM 593 C C . SER A 1 82 ? 4.745 -1.575 -0.883 1.00 93.62 82 SER A C 1
ATOM 595 O O . SER A 1 82 ? 4.485 -2.780 -0.890 1.00 93.62 82 SER A O 1
ATOM 597 N N . GLY A 1 83 ? 5.350 -0.958 -1.887 1.00 91.88 83 GLY A N 1
ATOM 598 C CA . GLY A 1 83 ? 6.008 -1.675 -2.968 1.00 91.88 83 GLY A CA 1
ATOM 599 C C . GLY A 1 83 ? 7.444 -2.042 -2.608 1.00 91.88 83 GLY A C 1
ATOM 600 O O . GLY A 1 83 ? 8.151 -1.270 -1.962 1.00 91.88 83 GLY A O 1
ATOM 601 N N . ILE A 1 84 ? 7.888 -3.229 -3.023 1.00 89.38 84 ILE A N 1
ATOM 602 C CA . ILE A 1 84 ? 9.294 -3.640 -2.967 1.00 89.38 84 ILE A CA 1
ATOM 603 C C . ILE A 1 84 ? 9.678 -4.478 -4.191 1.00 89.38 84 ILE A C 1
ATOM 605 O O . ILE A 1 84 ? 8.901 -5.282 -4.704 1.00 89.38 84 ILE A O 1
ATOM 609 N N . LEU A 1 85 ? 10.936 -4.371 -4.612 1.00 85.44 85 LEU A N 1
ATOM 610 C CA . LEU A 1 85 ? 11.559 -5.293 -5.569 1.00 85.44 85 LEU A CA 1
ATOM 611 C C . LEU A 1 85 ? 12.145 -6.518 -4.832 1.00 85.44 85 LEU A C 1
ATOM 613 O O . LEU A 1 85 ? 13.309 -6.859 -5.014 1.00 85.44 85 LEU A O 1
ATOM 617 N N . ALA A 1 86 ? 11.391 -7.123 -3.906 1.00 71.12 86 ALA A N 1
ATOM 618 C CA . ALA A 1 86 ? 11.922 -8.172 -3.028 1.00 71.12 86 ALA A CA 1
ATOM 619 C C . ALA A 1 86 ? 12.114 -9.510 -3.732 1.00 71.12 86 ALA A C 1
ATOM 621 O O . ALA A 1 86 ? 11.155 -10.121 -4.187 1.00 71.12 86 ALA A O 1
ATOM 622 N N . GLU A 1 87 ? 13.348 -10.000 -3.720 1.00 67.25 87 GLU A N 1
ATOM 623 C CA . GLU A 1 87 ? 13.734 -11.256 -4.369 1.00 67.25 87 GLU A CA 1
ATOM 624 C C . GLU A 1 87 ? 13.507 -12.500 -3.489 1.00 67.25 87 GLU A C 1
ATOM 626 O O . GLU A 1 87 ? 13.559 -13.621 -3.993 1.00 67.25 87 GLU A O 1
ATOM 631 N N . ASP A 1 88 ? 13.213 -12.326 -2.190 1.00 80.75 88 ASP A N 1
ATOM 632 C CA . ASP A 1 88 ? 13.042 -13.430 -1.237 1.00 80.75 88 ASP A CA 1
ATOM 633 C C . ASP A 1 88 ? 11.998 -13.180 -0.122 1.00 80.75 88 ASP A C 1
ATOM 635 O O . ASP A 1 88 ? 11.567 -12.055 0.161 1.00 80.75 88 ASP A O 1
ATOM 639 N N . ASP A 1 89 ? 11.602 -14.269 0.548 1.00 82.00 89 ASP A N 1
ATOM 640 C CA . ASP A 1 89 ? 10.592 -14.269 1.616 1.00 82.00 89 ASP A CA 1
ATOM 641 C C . ASP A 1 89 ? 11.038 -13.536 2.888 1.00 82.00 89 ASP A C 1
ATOM 643 O O . ASP A 1 89 ? 10.205 -13.009 3.632 1.00 82.00 89 ASP A O 1
ATOM 647 N N . LEU A 1 90 ? 12.341 -13.500 3.178 1.00 86.69 90 LEU A N 1
ATOM 648 C CA . LEU A 1 90 ? 12.865 -12.842 4.373 1.00 86.69 90 LEU A CA 1
ATO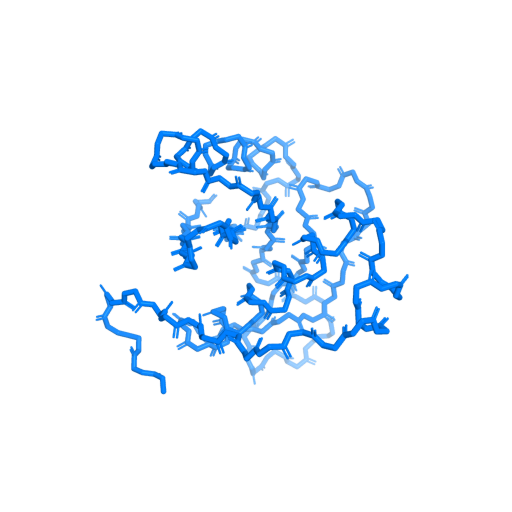M 649 C C . LEU A 1 90 ? 12.730 -11.322 4.246 1.00 86.69 90 LEU A C 1
ATOM 651 O O . LEU A 1 90 ? 12.300 -10.658 5.192 1.00 86.69 90 LEU A O 1
ATOM 655 N N . SER A 1 91 ? 13.046 -10.785 3.072 1.00 85.44 91 SER A N 1
ATOM 656 C CA . SER A 1 91 ? 12.900 -9.377 2.713 1.00 85.44 91 SER A CA 1
ATOM 657 C C . SER A 1 91 ? 11.436 -8.946 2.788 1.00 85.44 91 SER A C 1
ATOM 659 O O . SER A 1 91 ? 11.124 -7.935 3.425 1.00 85.44 91 SER A O 1
ATOM 661 N N . MET A 1 92 ? 10.525 -9.773 2.264 1.00 86.50 92 MET A N 1
ATOM 662 C CA . MET A 1 92 ? 9.078 -9.569 2.379 1.00 86.50 92 MET A CA 1
ATOM 663 C C . MET A 1 92 ? 8.629 -9.480 3.846 1.00 86.50 92 MET A C 1
ATOM 665 O O . MET A 1 92 ? 7.996 -8.507 4.260 1.00 86.50 92 MET A O 1
ATOM 669 N N . ARG A 1 93 ? 9.010 -10.466 4.670 1.00 87.25 93 ARG A N 1
ATOM 670 C CA . ARG A 1 93 ? 8.640 -10.526 6.096 1.00 87.25 93 ARG A CA 1
ATOM 671 C C . ARG A 1 93 ? 9.185 -9.344 6.889 1.00 87.25 93 ARG A C 1
ATOM 673 O O . ARG A 1 93 ? 8.468 -8.781 7.715 1.00 87.25 93 ARG A O 1
ATOM 680 N N . ARG A 1 94 ? 10.438 -8.953 6.639 1.00 90.06 94 ARG A N 1
ATOM 681 C CA . ARG A 1 94 ? 11.063 -7.783 7.274 1.00 90.06 94 ARG A CA 1
ATOM 682 C C . ARG A 1 94 ? 10.316 -6.502 6.923 1.00 90.06 94 ARG A C 1
ATOM 684 O O . ARG A 1 94 ? 10.085 -5.688 7.814 1.00 90.06 94 ARG A O 1
ATOM 691 N N . ARG A 1 95 ? 9.903 -6.342 5.662 1.00 90.94 95 ARG A N 1
ATOM 692 C CA . ARG A 1 95 ? 9.138 -5.169 5.229 1.00 90.94 95 ARG A CA 1
ATOM 693 C C . ARG A 1 95 ? 7.767 -5.110 5.893 1.00 90.94 95 ARG A C 1
ATOM 695 O O . ARG A 1 95 ? 7.430 -4.068 6.444 1.00 90.94 95 ARG A O 1
ATOM 702 N N . VAL A 1 96 ? 7.034 -6.226 5.925 1.00 90.62 96 VAL A N 1
ATOM 703 C CA . VAL A 1 96 ? 5.750 -6.316 6.642 1.00 90.62 96 VAL A CA 1
ATOM 704 C C . VAL A 1 96 ? 5.936 -5.931 8.109 1.00 90.62 96 VAL A C 1
ATOM 706 O O . VAL A 1 96 ? 5.228 -5.064 8.606 1.00 90.62 96 VAL A O 1
ATOM 709 N N . ALA A 1 97 ? 6.924 -6.507 8.798 1.00 90.38 97 ALA A N 1
ATOM 710 C CA . ALA A 1 97 ? 7.184 -6.196 10.204 1.00 90.38 97 ALA A CA 1
ATOM 711 C C . ALA A 1 97 ? 7.536 -4.716 10.439 1.00 90.38 97 ALA A C 1
ATOM 713 O O . ALA A 1 97 ? 7.137 -4.148 11.452 1.00 90.38 97 ALA A O 1
ATOM 714 N N . ALA A 1 98 ? 8.272 -4.086 9.520 1.00 92.00 98 ALA A N 1
ATOM 715 C CA . ALA A 1 98 ? 8.587 -2.663 9.602 1.00 92.00 98 ALA A CA 1
ATOM 716 C C . ALA A 1 98 ? 7.340 -1.784 9.421 1.00 92.00 98 ALA A C 1
ATOM 718 O O . ALA A 1 98 ? 7.164 -0.841 10.184 1.00 92.00 98 ALA A O 1
ATOM 719 N N . LYS A 1 99 ? 6.465 -2.112 8.461 1.00 90.88 99 LYS A N 1
ATOM 720 C CA . LYS A 1 99 ? 5.215 -1.377 8.219 1.00 90.88 99 LYS A CA 1
ATOM 721 C C . LYS A 1 99 ? 4.213 -1.525 9.365 1.00 90.88 99 LYS A C 1
ATOM 723 O O . LYS A 1 99 ? 3.630 -0.535 9.776 1.00 90.88 99 LYS A O 1
ATOM 728 N N . VAL A 1 100 ? 4.097 -2.716 9.957 1.00 90.31 100 VAL A N 1
ATOM 729 C CA . VAL A 1 100 ? 3.289 -2.923 11.175 1.00 90.31 100 VAL A CA 1
ATOM 730 C C . VAL A 1 100 ? 3.739 -1.972 12.286 1.00 90.31 100 VAL A C 1
ATOM 732 O O . VAL A 1 100 ? 2.925 -1.241 12.825 1.00 90.31 100 VAL A O 1
ATOM 735 N N . LYS A 1 101 ? 5.052 -1.875 12.540 1.00 89.44 101 LYS A N 1
ATOM 736 C CA . LYS A 1 101 ? 5.586 -0.928 13.533 1.00 89.44 101 LYS A CA 1
ATOM 737 C C . LYS A 1 101 ? 5.305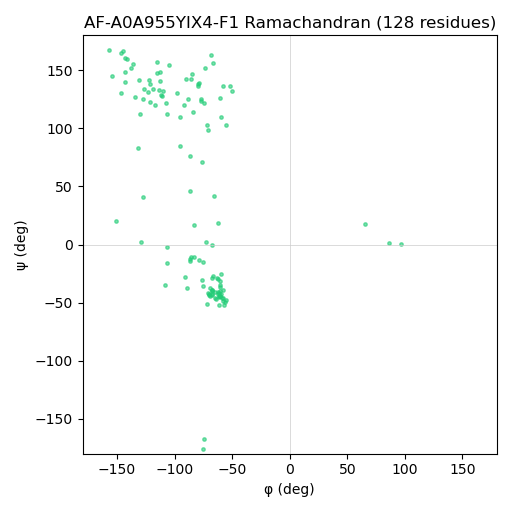 0.541 13.197 1.00 89.44 101 LYS A C 1
ATOM 739 O O . LYS A 1 101 ? 5.253 1.350 14.114 1.00 89.44 101 LYS A O 1
ATOM 744 N N . GLN A 1 102 ? 5.199 0.901 11.914 1.00 85.00 102 GLN A N 1
ATOM 745 C CA . GLN A 1 102 ? 4.857 2.268 11.498 1.00 85.00 102 GLN A CA 1
ATOM 746 C C . GLN A 1 102 ? 3.403 2.597 11.833 1.00 85.00 102 GLN A C 1
ATOM 748 O O . GLN A 1 102 ? 3.153 3.664 12.385 1.00 85.00 102 GLN A O 1
ATOM 753 N N . VAL A 1 103 ? 2.490 1.658 11.573 1.00 85.75 103 VAL A N 1
ATOM 754 C CA . VAL A 1 103 ? 1.076 1.783 11.944 1.00 85.75 103 VAL A CA 1
ATOM 755 C C . VAL A 1 103 ? 0.922 1.838 13.467 1.00 85.75 103 VAL A C 1
ATOM 757 O O . VAL A 1 103 ? 0.287 2.759 13.968 1.00 85.75 103 VAL A O 1
ATOM 760 N N . ASP A 1 104 ? 1.587 0.938 14.203 1.00 83.25 104 ASP A N 1
ATOM 761 C CA . ASP A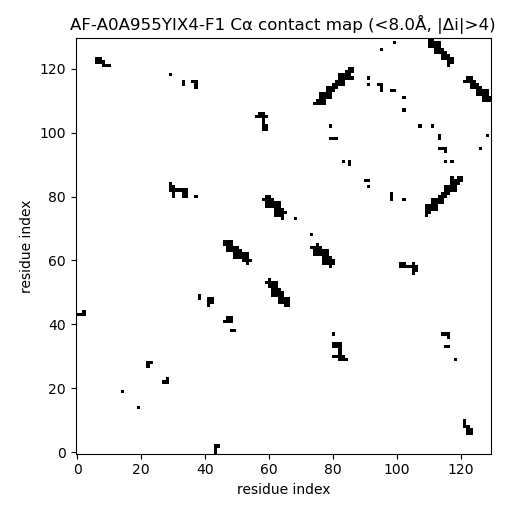 1 104 ? 1.542 0.885 15.676 1.00 83.25 104 ASP A CA 1
ATOM 762 C C . ASP A 1 104 ? 2.072 2.171 16.339 1.00 83.25 104 ASP A C 1
ATOM 764 O O . ASP A 1 104 ? 1.606 2.568 17.404 1.00 83.25 104 ASP A O 1
ATOM 768 N N . ALA A 1 105 ? 3.088 2.803 15.742 1.00 77.31 105 ALA A N 1
ATOM 769 C CA . ALA A 1 105 ? 3.670 4.051 16.239 1.00 77.31 105 ALA A CA 1
ATOM 770 C C . ALA A 1 105 ? 2.889 5.303 15.802 1.00 77.31 105 ALA A C 1
ATOM 772 O O . ALA A 1 105 ? 3.190 6.400 16.278 1.00 77.31 105 ALA A O 1
ATOM 773 N N . GLY A 1 106 ? 1.946 5.150 14.868 1.00 71.12 106 GLY A N 1
ATOM 774 C CA . GLY A 1 106 ? 1.038 6.200 14.431 1.00 71.12 106 GLY A CA 1
ATOM 775 C C . GLY A 1 106 ? -0.055 6.481 15.460 1.00 71.12 106 GLY A C 1
ATOM 776 O O . GLY A 1 106 ? -0.005 6.035 16.605 1.00 71.12 106 GLY A O 1
ATOM 777 N N . ASP A 1 107 ? -1.066 7.236 15.042 1.00 62.97 107 ASP A N 1
ATOM 778 C CA . ASP A 1 10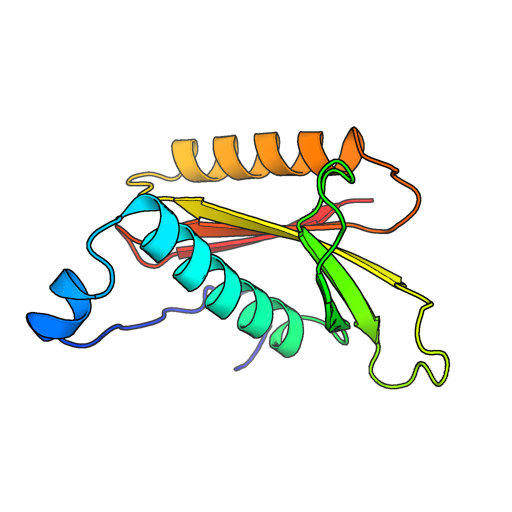7 ? -2.222 7.580 15.877 1.00 62.97 107 ASP A CA 1
ATOM 779 C C . ASP A 1 107 ? -3.161 6.356 15.974 1.00 62.97 107 ASP A C 1
ATOM 781 O O . ASP A 1 107 ? -4.196 6.291 15.310 1.00 62.97 107 ASP A O 1
ATOM 785 N N . GLY A 1 108 ? -2.707 5.325 16.705 1.00 56.44 108 GLY A N 1
ATOM 786 C CA . GLY A 1 108 ? -3.180 3.928 16.745 1.00 56.44 108 GLY A CA 1
ATOM 787 C C . GLY A 1 108 ? -4.590 3.699 17.299 1.00 56.44 108 GLY A C 1
ATOM 788 O O . GLY A 1 108 ? -4.821 2.779 18.077 1.00 56.44 108 GLY A O 1
ATOM 789 N N . ALA A 1 109 ? -5.540 4.550 16.926 1.00 68.38 109 ALA A N 1
ATOM 790 C CA . ALA A 1 109 ? -6.939 4.465 17.314 1.00 68.38 109 ALA A CA 1
ATOM 791 C C . ALA A 1 109 ? -7.777 3.560 16.390 1.00 68.38 109 ALA A C 1
ATOM 793 O O . ALA A 1 109 ? -8.916 3.247 16.734 1.00 68.38 109 ALA A O 1
ATOM 794 N N . LEU A 1 110 ? -7.250 3.158 15.225 1.00 79.31 110 LEU A N 1
ATOM 795 C CA . LEU A 1 110 ? -7.987 2.418 14.197 1.00 79.31 110 LEU A CA 1
ATOM 796 C C . LEU A 1 110 ? -7.316 1.076 13.863 1.00 79.31 110 LEU A C 1
ATOM 798 O O . LEU A 1 110 ? -6.093 1.049 13.724 1.00 79.31 110 LEU A O 1
ATOM 802 N N . PRO A 1 111 ? -8.098 0.003 13.628 1.00 87.44 111 PRO A N 1
ATOM 803 C CA . PRO A 1 111 ? -7.587 -1.250 13.077 1.00 87.44 111 PRO A CA 1
ATOM 804 C C . PRO A 1 111 ? -6.782 -1.024 11.793 1.00 87.44 111 PRO A C 1
ATOM 806 O O . PRO A 1 111 ? -7.215 -0.278 10.912 1.00 87.44 111 PRO A O 1
ATOM 809 N N . GLY A 1 112 ? -5.637 -1.694 11.658 1.00 89.31 112 GLY A N 1
ATOM 810 C CA . GLY A 1 112 ? -4.709 -1.470 10.549 1.00 89.31 112 GLY A CA 1
ATOM 811 C C . GLY A 1 112 ? -4.590 -2.641 9.580 1.00 89.31 112 GLY A C 1
ATOM 812 O O . GLY A 1 112 ? -4.506 -3.803 9.977 1.00 89.31 112 GLY A O 1
ATOM 813 N N . TYR A 1 113 ? -4.498 -2.339 8.289 1.00 92.38 113 TYR A N 1
ATOM 814 C CA . TYR A 1 113 ? -4.090 -3.281 7.253 1.00 92.38 113 TYR A CA 1
ATOM 815 C C . TYR A 1 113 ? -2.726 -2.883 6.710 1.00 92.38 113 TYR A C 1
ATOM 817 O O . TYR A 1 113 ? -2.523 -1.758 6.263 1.00 92.38 113 TYR A O 1
ATOM 825 N N . VAL A 1 114 ? -1.795 -3.834 6.701 1.00 92.81 114 VAL A N 1
ATOM 826 C CA . VAL A 1 114 ? -0.500 -3.677 6.036 1.00 92.81 114 VAL A CA 1
ATOM 827 C C . VAL A 1 114 ? -0.495 -4.533 4.783 1.00 92.81 114 VAL A C 1
ATOM 829 O O . VAL A 1 114 ? -0.644 -5.759 4.864 1.00 92.81 114 VAL A O 1
ATOM 832 N N . VAL A 1 115 ? -0.278 -3.892 3.635 1.00 92.00 115 VAL A N 1
ATOM 833 C CA . VAL A 1 115 ? -0.115 -4.578 2.353 1.00 92.00 115 VAL A CA 1
ATOM 834 C C . VAL A 1 115 ? 1.273 -4.311 1.798 1.00 92.00 115 VAL A C 1
ATOM 836 O O . VAL A 1 115 ? 1.650 -3.176 1.516 1.00 92.00 115 VAL A O 1
ATOM 839 N N . VAL A 1 116 ? 2.032 -5.388 1.608 1.00 91.69 116 VAL A N 1
ATOM 840 C CA . VAL A 1 116 ? 3.332 -5.340 0.939 1.00 91.69 116 VAL A CA 1
ATOM 841 C C . VAL A 1 116 ? 3.229 -6.110 -0.369 1.00 91.69 116 VAL A C 1
ATOM 843 O O . VAL A 1 116 ? 2.702 -7.227 -0.394 1.00 91.69 116 VAL A O 1
ATOM 846 N N . VAL A 1 117 ? 3.736 -5.515 -1.447 1.00 89.56 117 VAL A N 1
ATOM 847 C CA . VAL A 1 117 ? 3.692 -6.072 -2.802 1.00 89.56 117 VAL A CA 1
ATOM 848 C C . VAL A 1 117 ? 5.111 -6.221 -3.345 1.00 89.56 117 VAL A C 1
ATOM 850 O O . VAL A 1 117 ? 5.867 -5.253 -3.410 1.00 89.56 117 VAL A O 1
ATOM 853 N N . GLY A 1 118 ? 5.469 -7.450 -3.717 1.00 88.75 118 GLY A N 1
ATOM 854 C CA . GLY A 1 118 ? 6.733 -7.802 -4.356 1.00 88.75 118 GLY A CA 1
ATOM 855 C C . GLY A 1 118 ? 6.585 -7.902 -5.875 1.00 88.75 118 GLY A C 1
ATOM 856 O O . GLY A 1 118 ? 5.688 -8.598 -6.353 1.00 88.75 118 GLY A O 1
ATOM 857 N N . PHE A 1 119 ? 7.473 -7.242 -6.627 1.00 84.81 119 PHE A N 1
ATOM 858 C CA . PHE A 1 119 ? 7.398 -7.186 -8.099 1.00 84.81 119 PHE A CA 1
ATOM 859 C C . PHE A 1 119 ? 8.436 -8.026 -8.858 1.00 84.81 119 PHE A C 1
ATOM 861 O O . PHE A 1 119 ? 8.235 -8.289 -10.040 1.00 84.81 119 PHE A O 1
ATOM 868 N N . SER A 1 120 ? 9.522 -8.485 -8.229 1.00 77.06 120 SER A N 1
ATOM 869 C CA . SER A 1 120 ? 10.506 -9.366 -8.895 1.00 77.06 120 SER A CA 1
ATOM 870 C C . SER A 1 120 ? 10.007 -10.811 -9.024 1.00 77.06 120 SER A C 1
ATOM 872 O O . SER A 1 120 ? 10.301 -11.491 -10.004 1.00 77.06 120 SER A O 1
ATOM 874 N N . LEU A 1 121 ? 9.178 -11.254 -8.079 1.00 68.38 121 LEU A N 1
ATOM 875 C CA . LEU A 1 121 ? 8.298 -12.414 -8.190 1.00 68.38 121 LEU A CA 1
ATOM 876 C C . LEU A 1 121 ? 6.910 -11.937 -7.751 1.00 68.38 121 LEU A C 1
ATOM 878 O O . LEU A 1 121 ? 6.781 -11.629 -6.567 1.00 68.38 121 LEU A O 1
ATOM 882 N N . PRO A 1 122 ? 5.897 -11.851 -8.639 1.00 63.91 122 PRO A N 1
ATOM 883 C CA . PRO A 1 122 ? 4.596 -11.276 -8.297 1.00 63.91 122 PRO A CA 1
ATOM 884 C C . PRO A 1 122 ? 3.991 -11.972 -7.074 1.00 63.91 122 PRO A C 1
ATOM 886 O O . PRO A 1 122 ? 3.510 -13.104 -7.155 1.00 63.91 122 PRO A O 1
ATOM 889 N N . ARG A 1 123 ? 4.072 -11.313 -5.918 1.00 70.31 123 ARG A N 1
ATOM 890 C CA . ARG A 1 123 ? 3.633 -11.824 -4.617 1.00 70.31 123 ARG A CA 1
ATOM 891 C C . ARG A 1 123 ? 3.035 -10.670 -3.833 1.00 70.31 123 ARG A C 1
ATOM 893 O O . ARG A 1 123 ? 3.581 -9.571 -3.819 1.00 70.31 123 ARG A O 1
ATOM 900 N N . ALA A 1 124 ? 1.947 -10.937 -3.130 1.00 73.56 124 ALA A N 1
ATOM 901 C CA . ALA A 1 124 ? 1.365 -9.986 -2.200 1.00 73.56 124 ALA A CA 1
ATOM 902 C C . ALA A 1 124 ? 1.086 -10.675 -0.868 1.00 73.56 124 ALA A C 1
ATOM 904 O O . ALA A 1 124 ? 0.682 -11.839 -0.832 1.00 73.56 124 ALA A O 1
ATOM 905 N N . ALA A 1 125 ? 1.319 -9.947 0.218 1.00 76.62 125 ALA A N 1
ATOM 906 C CA . ALA A 1 125 ? 0.994 -10.381 1.566 1.00 76.62 125 ALA A CA 1
ATOM 907 C C . ALA A 1 125 ? 0.136 -9.310 2.236 1.00 76.62 125 ALA A C 1
ATOM 909 O O . ALA A 1 125 ? 0.458 -8.123 2.173 1.00 76.62 125 ALA A O 1
ATOM 910 N N . VAL A 1 126 ? -0.936 -9.753 2.888 1.00 79.62 126 VAL A N 1
ATOM 911 C CA . VAL A 1 126 ? -1.844 -8.899 3.653 1.00 79.62 126 VAL A CA 1
ATOM 912 C C . VAL A 1 126 ? -1.820 -9.364 5.099 1.00 79.62 126 VAL A C 1
ATOM 914 O O . VAL A 1 126 ? -1.885 -10.566 5.368 1.00 79.62 126 VAL A O 1
ATOM 917 N N . LYS A 1 127 ? -1.711 -8.416 6.030 1.00 82.88 127 LYS A N 1
ATOM 918 C CA . LYS A 1 127 ? -1.806 -8.683 7.464 1.00 82.88 127 LYS A CA 1
ATOM 919 C C . LYS A 1 127 ? -2.707 -7.647 8.128 1.00 82.88 127 LYS A C 1
ATOM 921 O O . LYS A 1 127 ? -2.457 -6.452 7.991 1.00 82.88 127 LYS A O 1
ATOM 926 N N . SER A 1 128 ? -3.710 -8.120 8.865 1.00 81.69 128 SER A N 1
ATOM 927 C CA . SER A 1 128 ? -4.480 -7.302 9.801 1.00 81.69 128 SER A CA 1
ATOM 928 C C . SER A 1 128 ? -3.696 -7.116 11.103 1.00 81.69 128 SER A C 1
ATOM 930 O O . SER A 1 128 ? -3.072 -8.062 11.603 1.00 81.69 128 SER A O 1
ATOM 932 N N . VAL A 1 129 ? -3.730 -5.908 11.646 1.00 78.19 129 VAL A N 1
ATOM 933 C CA . VAL A 1 129 ? -3.072 -5.492 12.888 1.00 78.19 129 VAL A CA 1
ATOM 934 C C . VAL A 1 129 ? -4.153 -4.967 13.847 1.00 78.19 129 VAL A C 1
ATOM 936 O O . VAL A 1 129 ? -5.081 -4.317 13.355 1.00 78.19 129 VAL A O 1
ATOM 939 N N . PRO A 1 130 ? -4.093 -5.307 15.153 1.00 67.38 130 PRO A N 1
ATOM 940 C CA . PRO A 1 130 ? -5.015 -4.781 16.162 1.00 67.38 130 PRO A CA 1
ATOM 941 C C . PRO A 1 130 ? -5.036 -3.257 16.224 1.00 67.38 130 PRO A C 1
ATOM 943 O O . PRO A 1 130 ? -3.959 -2.661 16.010 1.00 67.38 130 PRO A O 1
#